Protein AF-A0A6L7M4Y2-F1 (afdb_monomer_lite)

Sequence (78 aa):
MLQRRSFLKKSALTLGAIPVANLLASSSAWAAGEVEITEDDPMAMALGYKHSVDDVDTAKYPKYADGQLCDNCVQYKA

Radius of gyration: 20.21 Å; chains: 1; bounding box: 25×41×51 Å

Structure (mmCIF, N/CA/C/O backbone):
data_AF-A0A6L7M4Y2-F1
#
_entry.id   AF-A0A6L7M4Y2-F1
#
loop_
_atom_site.group_PDB
_atom_site.id
_atom_site.type_symbol
_atom_site.label_atom_id
_atom_site.label_alt_id
_atom_site.label_comp_id
_atom_site.label_asym_id
_atom_site.label_entity_id
_atom_site.label_seq_id
_atom_site.pdbx_PDB_ins_code
_atom_site.Cartn_x
_atom_site.Cartn_y
_atom_site.Cartn_z
_atom_site.occupancy
_atom_site.B_iso_or_equiv
_atom_site.auth_seq_id
_atom_site.auth_comp_id
_atom_site.auth_asym_id
_atom_site.auth_atom_id
_atom_site.pdbx_PDB_model_num
ATOM 1 N N . MET A 1 1 ? -9.937 2.340 37.500 1.00 50.62 1 MET A N 1
ATOM 2 C CA . MET A 1 1 ? -10.159 3.238 36.334 1.00 50.62 1 MET A CA 1
ATOM 3 C C . MET A 1 1 ? -10.160 4.744 36.661 1.00 50.62 1 MET A C 1
ATOM 5 O O . MET A 1 1 ? -9.929 5.525 35.745 1.00 50.62 1 MET A O 1
ATOM 9 N N . LEU A 1 2 ? -10.346 5.184 37.918 1.00 58.03 2 LEU A N 1
ATOM 10 C CA . LEU A 1 2 ? -10.337 6.618 38.285 1.00 58.03 2 LEU A CA 1
ATOM 11 C C . LEU A 1 2 ? -8.952 7.300 38.200 1.00 58.03 2 LEU A C 1
ATOM 13 O O . LEU A 1 2 ? -8.869 8.492 37.914 1.00 58.03 2 LEU A O 1
ATOM 17 N N . GLN A 1 3 ? -7.860 6.545 38.356 1.00 60.66 3 GLN A N 1
ATOM 18 C CA . GLN A 1 3 ? -6.496 7.094 38.383 1.00 60.66 3 GLN A CA 1
ATOM 19 C C . GLN A 1 3 ? -5.999 7.574 37.005 1.00 60.66 3 GLN A C 1
ATOM 21 O O . GLN A 1 3 ? -5.394 8.636 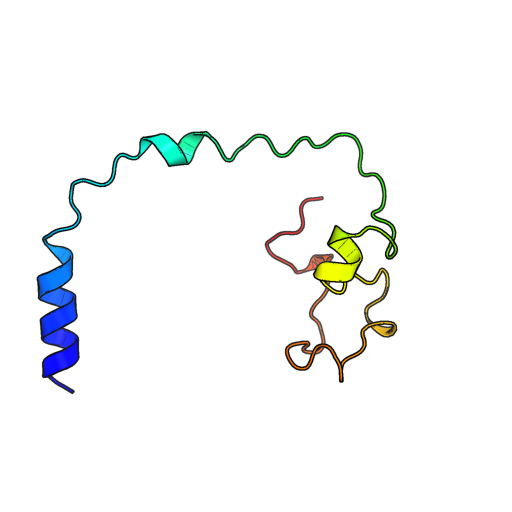36.903 1.00 60.66 3 GLN A O 1
ATOM 26 N N . ARG A 1 4 ? -6.335 6.859 35.920 1.00 66.44 4 ARG A N 1
ATOM 27 C CA . ARG A 1 4 ? -5.910 7.203 34.544 1.00 66.44 4 ARG A CA 1
ATOM 28 C C . ARG A 1 4 ? -6.557 8.493 34.028 1.00 66.44 4 ARG A C 1
ATOM 30 O O . ARG A 1 4 ? -5.906 9.289 33.364 1.00 66.44 4 ARG A O 1
ATOM 37 N N . ARG A 1 5 ? -7.830 8.725 34.371 1.00 66.94 5 ARG A N 1
ATOM 38 C CA . ARG A 1 5 ? -8.575 9.929 33.960 1.00 66.94 5 ARG A CA 1
ATOM 39 C C . ARG A 1 5 ? -8.129 11.186 34.718 1.00 66.94 5 ARG A C 1
ATOM 41 O O . ARG A 1 5 ? -8.181 12.273 34.157 1.00 66.94 5 ARG A O 1
ATOM 48 N N . SER A 1 6 ? -7.674 11.040 35.966 1.00 61.56 6 SER A N 1
ATOM 49 C CA . SER A 1 6 ? -7.121 12.147 36.765 1.00 61.56 6 SER A CA 1
ATOM 50 C C . SER A 1 6 ? -5.757 12.606 36.239 1.00 61.56 6 SER A C 1
ATOM 52 O O . SER A 1 6 ? -5.511 13.805 36.138 1.00 61.56 6 SER A O 1
ATOM 54 N N . PHE A 1 7 ? -4.906 11.664 35.815 1.00 61.00 7 PHE A N 1
ATOM 55 C CA . PHE A 1 7 ? -3.608 11.971 35.206 1.00 61.00 7 PHE A CA 1
ATOM 56 C C . PHE A 1 7 ? -3.741 12.771 33.903 1.00 61.00 7 PHE A C 1
ATOM 58 O O . PHE A 1 7 ? -3.104 13.812 33.777 1.00 61.00 7 PHE A O 1
ATOM 65 N N . LEU A 1 8 ? -4.634 12.357 32.994 1.00 66.81 8 LEU A N 1
ATOM 66 C CA . LEU A 1 8 ? -4.850 13.039 31.708 1.00 66.81 8 LEU A CA 1
ATOM 67 C C . LEU A 1 8 ? -5.340 14.490 31.862 1.00 66.81 8 LEU A C 1
ATOM 69 O O . LEU A 1 8 ? -4.956 15.361 31.085 1.00 66.81 8 LEU A O 1
ATOM 73 N N . LYS A 1 9 ? -6.156 14.770 32.888 1.00 60.69 9 LYS A N 1
ATOM 74 C CA . LYS A 1 9 ? -6.622 16.135 33.186 1.00 60.69 9 LYS A CA 1
ATOM 75 C C . LYS A 1 9 ? -5.512 17.029 33.742 1.00 60.69 9 LYS A C 1
ATOM 77 O O . LYS A 1 9 ? -5.521 18.226 33.484 1.00 60.69 9 LYS A O 1
ATOM 82 N N . LYS A 1 10 ? -4.562 16.463 34.493 1.00 58.62 10 LYS A N 1
ATOM 83 C CA . LYS A 1 10 ? -3.447 17.214 35.094 1.00 58.62 10 LYS A CA 1
ATOM 84 C C . LYS A 1 10 ? -2.317 17.493 34.098 1.00 58.62 10 LYS A C 1
ATOM 86 O O . LYS A 1 10 ? -1.669 18.525 34.212 1.00 58.62 10 LYS A O 1
ATOM 91 N N . SER A 1 11 ? -2.122 16.635 33.095 1.00 58.94 11 SER A N 1
ATOM 92 C CA . SER A 1 11 ? -1.124 16.827 32.028 1.00 58.94 11 SER A CA 1
ATOM 93 C C . SER A 1 11 ? -1.533 17.842 30.952 1.00 58.94 11 SER A C 1
ATOM 95 O O . SER A 1 11 ? -0.679 18.345 30.231 1.00 58.94 11 SER A O 1
ATOM 97 N N . ALA A 1 12 ? -2.823 18.173 30.839 1.00 58.97 12 ALA A N 1
ATOM 98 C CA . ALA A 1 12 ? -3.315 19.143 29.855 1.00 58.97 12 ALA A CA 1
ATOM 99 C C . ALA A 1 12 ? -2.929 20.603 30.174 1.00 58.97 12 ALA A C 1
ATOM 101 O O . ALA A 1 12 ? -3.041 21.470 29.316 1.00 58.97 12 ALA A O 1
ATOM 102 N N . LEU A 1 13 ? -2.460 20.881 31.394 1.00 58.00 13 LEU A N 1
ATOM 103 C CA . LEU A 1 13 ? -2.142 22.235 31.858 1.00 58.00 13 LEU A CA 1
ATOM 104 C C . LEU A 1 13 ? -0.671 22.642 31.657 1.00 58.00 13 LEU A C 1
ATOM 106 O O . LEU A 1 13 ? -0.331 23.786 31.933 1.00 58.00 13 LEU A O 1
ATOM 110 N N . THR A 1 14 ? 0.201 21.758 31.153 1.00 57.88 14 THR A N 1
ATOM 111 C CA . THR A 1 14 ? 1.653 22.029 31.050 1.00 57.88 14 THR A CA 1
ATOM 112 C C . THR A 1 14 ? 2.195 22.156 29.618 1.00 57.88 14 THR A C 1
ATOM 114 O O . THR A 1 14 ? 3.399 22.303 29.449 1.00 57.88 14 THR A O 1
ATOM 117 N N . LEU A 1 15 ? 1.351 22.121 28.577 1.00 55.88 15 LEU A N 1
ATOM 118 C CA . LEU A 1 15 ? 1.778 22.113 27.158 1.00 55.88 15 LEU A CA 1
ATOM 119 C C . LEU A 1 15 ? 1.596 23.455 26.415 1.00 55.88 15 LEU A C 1
ATOM 121 O O . LEU A 1 15 ? 1.607 23.494 25.189 1.00 55.88 15 LEU A O 1
ATOM 125 N N . GLY A 1 16 ? 1.464 24.574 27.129 1.00 56.22 16 GLY A N 1
ATOM 126 C CA . GLY A 1 16 ? 1.261 25.904 26.533 1.00 56.22 16 GLY A CA 1
ATOM 127 C C . GLY A 1 16 ? 2.481 26.551 25.853 1.00 56.22 16 GLY A C 1
ATOM 128 O O . GLY A 1 16 ? 2.436 27.748 25.596 1.00 56.22 16 GLY A O 1
ATOM 129 N N . ALA A 1 17 ? 3.569 25.822 25.583 1.00 58.91 17 ALA A N 1
ATOM 130 C CA . ALA A 1 17 ? 4.798 26.393 25.015 1.00 58.91 17 ALA A CA 1
ATOM 131 C C . ALA A 1 17 ? 5.478 25.479 23.976 1.00 58.91 17 ALA A C 1
ATOM 133 O O . ALA A 1 17 ? 6.685 25.256 24.035 1.00 58.91 17 ALA A O 1
ATOM 134 N N . ILE A 1 18 ? 4.721 24.935 23.017 1.00 62.66 18 ILE A N 1
ATOM 135 C CA . ILE A 1 18 ? 5.324 24.326 21.820 1.00 62.66 18 ILE A CA 1
ATOM 136 C C . ILE A 1 18 ? 5.486 25.430 20.758 1.00 62.66 18 ILE A C 1
ATOM 138 O O . ILE A 1 18 ? 4.477 26.001 20.340 1.00 62.66 18 ILE A O 1
ATOM 142 N N . PRO A 1 19 ? 6.711 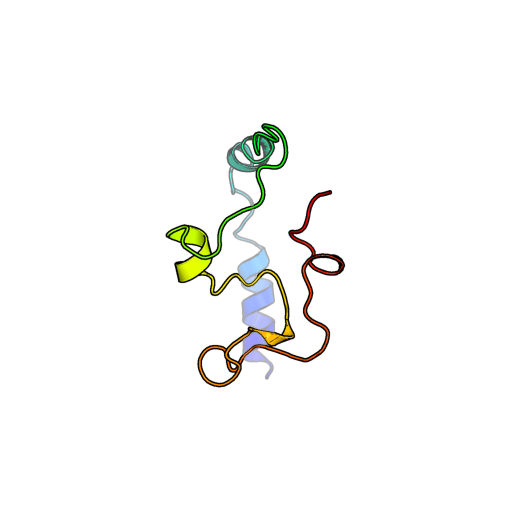25.762 20.303 1.00 56.59 19 PRO A N 1
ATOM 143 C CA . PRO A 1 19 ? 6.902 26.728 19.228 1.00 56.59 19 PRO A CA 1
ATOM 144 C C . PRO A 1 19 ? 6.321 26.167 17.922 1.00 56.59 19 PRO A C 1
ATOM 146 O O . PRO A 1 19 ? 6.791 25.167 17.384 1.00 56.59 19 PRO A O 1
ATOM 149 N N . VAL A 1 20 ? 5.303 26.849 17.394 1.00 59.59 20 VAL A N 1
ATOM 150 C CA . VAL A 1 20 ? 4.537 26.523 16.170 1.00 59.59 20 VAL A CA 1
ATOM 151 C C . VAL A 1 20 ? 5.387 26.622 14.882 1.00 59.59 20 VAL A C 1
ATOM 153 O O . VAL A 1 20 ? 4.907 26.379 13.780 1.00 59.59 20 VAL A O 1
ATOM 156 N N . ALA A 1 21 ? 6.680 26.940 14.996 1.00 58.97 21 ALA A N 1
ATOM 157 C CA . ALA A 1 21 ? 7.559 27.250 13.869 1.00 58.97 21 ALA A CA 1
ATOM 158 C C . ALA A 1 21 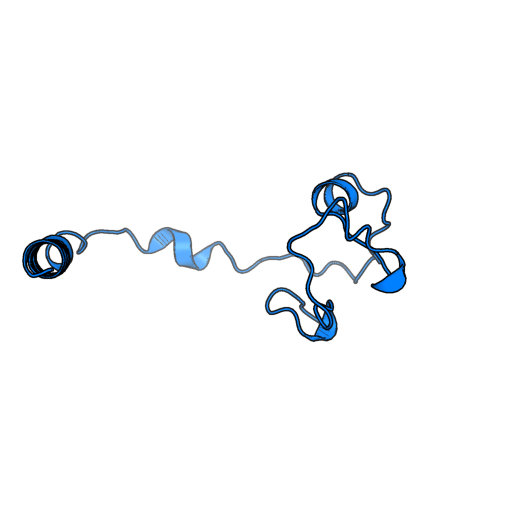? 7.764 26.084 12.878 1.00 58.97 21 ALA A C 1
ATOM 160 O O . ALA A 1 21 ? 7.984 26.329 11.696 1.00 58.97 21 ALA A O 1
ATOM 161 N N . ASN A 1 22 ? 7.632 24.826 13.313 1.00 55.22 22 ASN A N 1
ATOM 162 C CA . ASN A 1 22 ? 7.802 23.664 12.428 1.00 55.22 22 ASN A CA 1
ATOM 163 C C . ASN A 1 22 ? 6.556 23.323 11.588 1.00 55.22 22 ASN A C 1
ATOM 165 O O . ASN A 1 22 ? 6.630 22.458 10.718 1.00 55.22 22 ASN A O 1
ATOM 169 N N . LEU A 1 23 ? 5.416 23.990 11.807 1.00 55.81 23 LEU A N 1
ATOM 170 C CA . LEU A 1 23 ? 4.172 23.672 11.095 1.00 55.81 23 LEU A CA 1
ATOM 171 C C . LEU A 1 23 ? 4.156 24.194 9.644 1.00 55.81 23 LEU A C 1
ATOM 173 O O . LEU A 1 23 ? 3.396 23.695 8.821 1.00 55.81 23 LEU A O 1
ATOM 177 N N . LEU A 1 24 ? 5.012 25.165 9.307 1.00 57.16 24 LEU A N 1
ATOM 178 C CA . LEU A 1 24 ? 5.025 25.815 7.988 1.00 57.16 24 LEU A CA 1
ATOM 179 C C . LEU A 1 24 ? 6.042 25.220 7.000 1.00 57.16 24 LEU A C 1
ATOM 181 O O . LEU A 1 24 ? 5.986 25.532 5.817 1.00 57.16 24 LEU A O 1
ATOM 185 N N . ALA A 1 25 ? 6.949 24.347 7.447 1.00 57.12 25 ALA A N 1
ATOM 186 C CA . ALA A 1 25 ? 8.001 23.780 6.593 1.00 57.12 25 ALA A CA 1
ATOM 187 C C . ALA A 1 25 ? 7.582 22.500 5.835 1.00 57.12 25 ALA A C 1
ATOM 189 O O . ALA A 1 25 ? 8.382 21.931 5.101 1.00 57.12 25 ALA A O 1
ATOM 190 N N . SER A 1 26 ? 6.342 22.027 6.004 1.00 56.16 26 SER A N 1
ATOM 191 C CA . SER A 1 26 ? 5.904 20.711 5.498 1.00 56.16 26 SER A CA 1
ATOM 192 C C . SER A 1 26 ? 5.240 20.739 4.111 1.00 56.16 26 SER A C 1
ATOM 194 O O . SER A 1 26 ? 4.715 19.719 3.673 1.00 56.16 26 SER A O 1
ATOM 196 N N . SER A 1 27 ? 5.204 21.881 3.413 1.00 57.62 27 SER A N 1
ATOM 197 C CA . SER A 1 27 ? 4.345 22.052 2.227 1.00 57.62 27 SER A CA 1
ATOM 198 C C . SER A 1 27 ? 5.041 22.021 0.865 1.00 57.62 27 SER A C 1
ATOM 200 O O . SER A 1 27 ? 4.387 22.315 -0.131 1.00 57.62 27 SER A O 1
ATOM 202 N N . SER A 1 28 ? 6.318 21.647 0.762 1.00 52.81 28 SER A N 1
ATOM 203 C CA . SER A 1 28 ? 6.970 21.471 -0.544 1.00 52.81 28 SER A CA 1
ATOM 204 C C . SER A 1 28 ? 7.373 20.018 -0.782 1.00 52.81 28 SER A C 1
ATOM 206 O O . SER A 1 28 ? 8.556 19.701 -0.864 1.00 52.81 28 SER A O 1
ATOM 208 N N . ALA A 1 29 ? 6.385 19.129 -0.911 1.00 55.84 29 ALA A N 1
ATOM 209 C CA . ALA A 1 29 ? 6.596 17.906 -1.676 1.00 55.84 29 ALA A CA 1
ATOM 210 C C . ALA A 1 29 ? 6.688 18.331 -3.145 1.00 55.84 29 ALA A C 1
ATOM 212 O O . ALA A 1 29 ? 5.729 18.866 -3.701 1.00 55.84 29 ALA A O 1
ATOM 213 N N . TRP A 1 30 ? 7.876 18.216 -3.728 1.00 51.09 30 TRP A N 1
ATOM 214 C CA . TRP A 1 30 ? 8.114 18.565 -5.120 1.00 51.09 30 TRP A CA 1
ATOM 215 C C . TRP A 1 30 ? 7.352 17.572 -5.995 1.00 51.09 30 TRP A C 1
ATOM 217 O O . TRP A 1 30 ? 7.807 16.453 -6.201 1.00 51.09 30 TRP A O 1
ATOM 227 N N . ALA A 1 31 ? 6.195 17.987 -6.506 1.00 52.41 31 ALA A N 1
ATOM 228 C CA . ALA A 1 31 ? 5.537 17.340 -7.633 1.00 52.41 31 ALA A CA 1
ATOM 229 C C . ALA A 1 31 ? 6.340 17.652 -8.910 1.00 52.41 31 ALA A C 1
ATOM 231 O O . ALA A 1 31 ? 5.912 18.412 -9.777 1.00 52.41 31 ALA A O 1
ATOM 232 N N . ALA A 1 32 ? 7.571 17.141 -8.984 1.00 50.31 32 ALA A N 1
ATOM 233 C CA . ALA A 1 32 ? 8.210 16.906 -10.269 1.00 50.31 32 ALA A CA 1
ATOM 234 C C . ALA A 1 32 ? 7.430 15.749 -10.902 1.00 50.31 32 ALA A C 1
ATOM 236 O O . ALA A 1 32 ? 7.175 14.773 -10.203 1.00 50.31 32 ALA A O 1
ATOM 237 N N . GLY A 1 33 ? 6.983 15.930 -12.151 1.00 53.47 33 GLY A N 1
ATOM 238 C CA . GLY A 1 33 ? 5.995 15.089 -12.837 1.00 53.47 33 GLY A CA 1
ATOM 239 C C . GLY A 1 33 ? 6.066 13.615 -12.460 1.00 53.47 33 GLY A C 1
ATOM 240 O O . GLY A 1 33 ? 7.157 13.063 -12.391 1.00 53.47 33 GLY A O 1
ATOM 241 N N . GLU A 1 34 ? 4.898 13.042 -12.185 1.00 59.78 34 GLU A N 1
ATOM 242 C CA . GLU A 1 34 ? 4.669 11.724 -11.592 1.00 59.78 34 GLU A CA 1
ATOM 243 C C . GLU A 1 34 ? 5.433 10.632 -12.354 1.00 59.78 34 GLU A C 1
ATOM 245 O O . GLU A 1 34 ? 4.951 10.033 -13.313 1.00 59.78 34 GLU A O 1
ATOM 250 N N . VAL A 1 35 ? 6.695 10.433 -11.973 1.00 67.69 35 VAL A N 1
ATOM 251 C CA . VAL A 1 35 ? 7.478 9.285 -12.401 1.00 67.69 35 VAL A CA 1
ATOM 252 C C . VAL A 1 35 ? 6.904 8.126 -11.615 1.00 67.69 35 VAL A C 1
ATOM 254 O O . VAL A 1 35 ? 6.954 8.124 -10.384 1.00 67.69 35 VAL A O 1
ATOM 257 N N . GLU A 1 36 ? 6.321 7.174 -12.334 1.00 78.88 36 GLU A N 1
ATOM 258 C CA . GLU A 1 36 ? 5.866 5.925 -11.748 1.00 78.88 36 GLU A CA 1
ATOM 259 C C . GLU A 1 36 ? 7.015 5.301 -10.943 1.00 78.88 36 GLU A C 1
ATOM 261 O O . GLU A 1 36 ? 8.126 5.113 -11.448 1.00 78.88 36 GLU A O 1
ATOM 266 N N . ILE A 1 37 ? 6.765 5.052 -9.657 1.00 85.50 37 ILE A N 1
ATOM 267 C CA . ILE A 1 37 ? 7.757 4.474 -8.754 1.00 85.50 37 ILE A CA 1
ATOM 268 C C . ILE A 1 37 ? 7.945 3.017 -9.158 1.00 85.50 37 ILE A C 1
ATOM 270 O O . ILE A 1 37 ? 6.988 2.255 -9.171 1.00 85.50 37 ILE A O 1
ATOM 274 N N . THR A 1 38 ? 9.175 2.612 -9.448 1.00 91.75 38 THR A N 1
ATOM 275 C CA . THR A 1 38 ? 9.485 1.209 -9.733 1.00 91.75 38 THR A CA 1
ATOM 276 C C . THR A 1 38 ? 9.543 0.403 -8.438 1.00 91.75 38 THR A C 1
ATOM 278 O O . THR A 1 38 ? 10.104 0.880 -7.452 1.00 91.75 38 THR A O 1
ATOM 281 N N . GLU A 1 39 ? 9.066 -0.843 -8.436 1.00 92.12 39 GLU A N 1
ATOM 282 C CA . GLU A 1 39 ? 9.116 -1.708 -7.240 1.00 92.12 39 GLU A CA 1
ATOM 283 C C . GLU A 1 39 ? 10.540 -1.997 -6.735 1.00 92.12 39 GLU A C 1
ATOM 285 O O . GLU A 1 39 ? 10.729 -2.251 -5.546 1.00 92.12 39 GLU A O 1
ATOM 290 N N . ASP A 1 40 ? 11.536 -1.920 -7.622 1.00 93.19 40 ASP A N 1
ATOM 291 C CA . ASP A 1 40 ? 12.959 -2.090 -7.300 1.00 93.19 40 ASP A CA 1
ATOM 292 C C . ASP A 1 40 ? 13.583 -0.858 -6.622 1.00 93.19 40 ASP A C 1
ATOM 294 O O . ASP A 1 40 ? 14.752 -0.887 -6.224 1.00 93.19 40 ASP A O 1
ATOM 298 N N . ASP A 1 41 ? 12.836 0.242 -6.490 1.00 92.75 41 ASP A N 1
ATOM 299 C CA . ASP A 1 41 ? 13.323 1.411 -5.771 1.00 92.75 41 ASP A CA 1
ATOM 300 C C . ASP A 1 41 ? 13.558 1.047 -4.288 1.00 92.75 41 ASP A C 1
ATOM 302 O O . ASP A 1 41 ? 12.696 0.431 -3.651 1.00 92.75 41 ASP A O 1
ATOM 306 N N . PRO A 1 42 ? 14.698 1.429 -3.682 1.00 92.75 42 PRO A N 1
ATOM 307 C CA . PRO A 1 42 ? 14.999 1.082 -2.295 1.00 92.75 42 PRO A CA 1
ATOM 308 C C . PRO A 1 42 ? 13.910 1.496 -1.291 1.00 92.75 42 PRO A C 1
ATOM 310 O O . PRO A 1 42 ? 13.681 0.788 -0.306 1.00 92.75 42 PRO A O 1
ATOM 313 N N . MET A 1 43 ? 13.223 2.619 -1.527 1.00 89.94 43 MET A N 1
ATOM 314 C CA . MET A 1 43 ? 12.104 3.069 -0.696 1.00 89.94 43 MET A CA 1
ATOM 315 C C . MET A 1 43 ? 10.839 2.249 -0.960 1.00 89.94 43 MET A C 1
ATOM 317 O O . MET A 1 43 ? 10.144 1.896 -0.005 1.00 89.94 43 MET A O 1
ATOM 321 N N . ALA A 1 44 ? 10.563 1.899 -2.219 1.00 92.38 44 ALA A N 1
ATOM 322 C CA . ALA A 1 44 ? 9.455 1.017 -2.589 1.00 92.38 44 ALA A CA 1
ATOM 323 C C . ALA A 1 44 ? 9.587 -0.350 -1.898 1.00 92.38 44 ALA A C 1
ATOM 325 O O . ALA A 1 44 ? 8.667 -0.798 -1.206 1.00 92.38 44 ALA A O 1
ATOM 326 N N . MET A 1 45 ? 10.771 -0.961 -1.968 1.00 93.38 45 MET A N 1
ATOM 327 C CA . MET A 1 45 ? 11.070 -2.237 -1.313 1.00 93.38 45 MET A CA 1
ATOM 328 C C . MET A 1 45 ? 10.937 -2.163 0.214 1.00 93.38 45 MET A C 1
ATOM 330 O O . MET A 1 45 ? 10.403 -3.086 0.838 1.00 93.38 45 MET A O 1
ATOM 334 N N . ALA A 1 46 ? 11.414 -1.072 0.825 1.00 93.12 46 ALA A N 1
ATOM 335 C CA . ALA A 1 46 ? 11.335 -0.864 2.270 1.00 93.12 46 ALA A CA 1
ATOM 336 C C . ALA A 1 46 ? 9.883 -0.772 2.767 1.00 93.12 46 ALA A C 1
ATOM 338 O O . ALA A 1 46 ? 9.577 -1.233 3.869 1.00 93.12 46 ALA A O 1
ATOM 339 N N . LEU A 1 47 ? 8.993 -0.205 1.950 1.00 91.75 47 LEU A N 1
ATOM 340 C CA . LEU A 1 47 ? 7.571 -0.055 2.259 1.00 91.75 47 LEU A CA 1
ATOM 341 C C . LEU A 1 47 ? 6.720 -1.251 1.810 1.00 91.75 47 LEU A C 1
ATOM 343 O O . LEU A 1 47 ? 5.588 -1.381 2.267 1.00 91.75 47 LEU A O 1
ATOM 347 N N . GLY A 1 48 ? 7.255 -2.137 0.965 1.00 92.88 48 GLY A N 1
ATOM 348 C CA . GLY A 1 48 ? 6.475 -3.209 0.344 1.00 92.88 48 GLY A CA 1
ATOM 349 C C . GLY A 1 48 ? 5.523 -2.708 -0.738 1.00 92.88 48 GLY A C 1
ATOM 350 O O . GLY A 1 48 ? 4.442 -3.268 -0.891 1.00 92.88 48 GLY A O 1
ATOM 351 N N . TYR A 1 49 ? 5.901 -1.642 -1.445 1.00 93.12 49 TYR A N 1
ATOM 352 C CA . TYR A 1 49 ? 5.133 -1.106 -2.563 1.00 93.12 49 TYR A CA 1
ATOM 353 C C . TYR A 1 49 ? 5.000 -2.147 -3.677 1.00 93.12 49 TYR A C 1
ATOM 355 O O . TYR A 1 49 ? 5.975 -2.810 -4.040 1.00 93.12 49 TYR A O 1
ATOM 363 N N . LYS A 1 50 ? 3.781 -2.261 -4.201 1.00 94.31 50 LYS A N 1
ATOM 364 C CA . LYS A 1 50 ? 3.409 -3.098 -5.335 1.00 94.31 50 LYS A CA 1
ATOM 365 C C . LYS A 1 50 ? 2.469 -2.325 -6.245 1.00 94.31 50 LYS A C 1
ATOM 367 O O . LYS A 1 50 ? 1.604 -1.606 -5.741 1.00 94.31 50 LYS A O 1
ATOM 372 N N . HIS A 1 51 ? 2.626 -2.480 -7.558 1.00 93.00 51 HIS A N 1
ATOM 373 C CA . HIS A 1 51 ? 1.734 -1.839 -8.531 1.00 93.00 51 HIS A CA 1
ATOM 374 C C . HIS A 1 51 ? 0.320 -2.427 -8.476 1.00 93.00 51 HIS A C 1
ATOM 376 O O . HIS A 1 51 ? -0.659 -1.690 -8.584 1.00 93.00 51 HIS A O 1
ATOM 382 N N . SER A 1 52 ? 0.213 -3.744 -8.281 1.00 92.00 52 SER A N 1
ATOM 383 C CA . SER A 1 52 ? -1.055 -4.430 -8.048 1.00 92.00 52 SER A CA 1
ATOM 384 C C . SER A 1 52 ? -1.137 -4.953 -6.623 1.00 92.00 52 SER A C 1
ATOM 386 O O . SER A 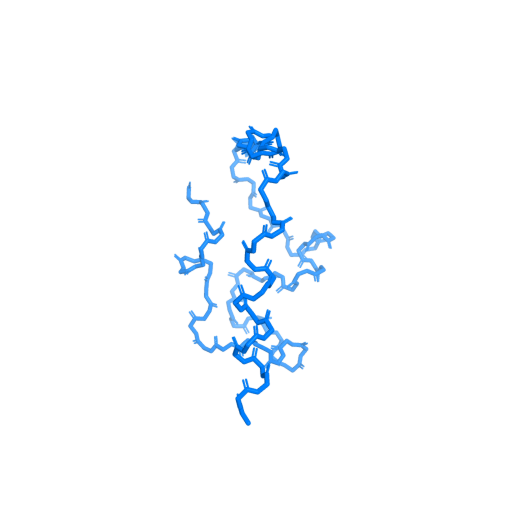1 52 ? -0.169 -5.451 -6.049 1.00 92.00 52 SER A O 1
ATOM 388 N N . VAL A 1 53 ? -2.342 -4.897 -6.068 1.00 92.19 53 VAL A N 1
ATOM 389 C CA . VAL A 1 53 ? -2.640 -5.483 -4.763 1.00 92.19 53 VAL A CA 1
ATOM 390 C C . VAL A 1 53 ? -2.521 -7.012 -4.769 1.00 92.19 53 VAL A C 1
ATOM 392 O O . VAL A 1 53 ? -2.226 -7.607 -3.737 1.00 92.19 53 VAL A O 1
ATOM 395 N N . ASP A 1 54 ? -2.681 -7.637 -5.938 1.00 93.56 54 ASP A N 1
ATOM 396 C CA . ASP A 1 54 ? -2.563 -9.088 -6.113 1.00 93.56 54 ASP A CA 1
ATOM 397 C C . ASP A 1 54 ? -1.123 -9.588 -5.897 1.00 93.56 54 ASP A C 1
ATOM 399 O O . ASP A 1 54 ? -0.914 -10.751 -5.552 1.00 93.56 54 ASP A O 1
ATOM 403 N N . ASP A 1 55 ? -0.133 -8.701 -6.049 1.00 94.19 55 ASP A N 1
ATOM 404 C CA . ASP A 1 55 ? 1.292 -9.003 -5.876 1.00 94.19 55 ASP A CA 1
ATOM 405 C C . ASP A 1 55 ? 1.783 -8.767 -4.433 1.00 94.19 55 ASP A C 1
ATOM 407 O O . ASP A 1 55 ? 2.974 -8.921 -4.129 1.00 94.19 55 ASP A O 1
ATOM 411 N N . VAL A 1 56 ? 0.882 -8.375 -3.524 1.00 93.56 56 VAL A N 1
ATOM 412 C CA . VAL A 1 56 ? 1.201 -8.155 -2.111 1.00 93.56 56 VAL A CA 1
ATOM 413 C C . VAL A 1 56 ? 1.393 -9.495 -1.404 1.00 93.56 56 VAL A C 1
ATOM 415 O O . VAL A 1 56 ? 0.480 -10.307 -1.270 1.00 93.56 56 VAL A O 1
ATOM 418 N N . ASP A 1 57 ? 2.591 -9.699 -0.855 1.00 94.50 57 ASP A N 1
ATOM 419 C CA . ASP A 1 57 ? 2.881 -10.832 0.022 1.00 94.50 57 ASP A CA 1
ATOM 420 C C . ASP A 1 57 ? 2.219 -10.626 1.395 1.00 94.50 57 ASP A C 1
ATOM 422 O O .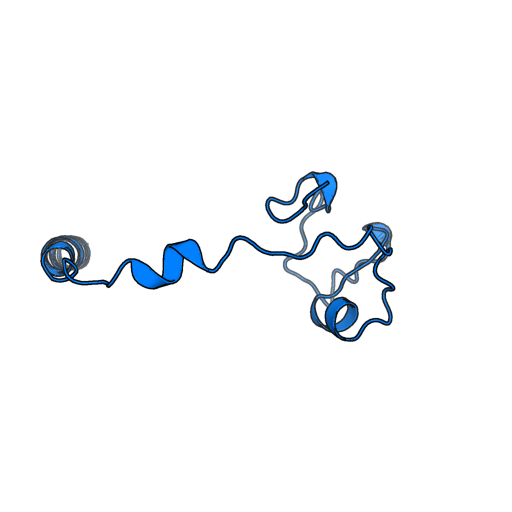 ASP A 1 57 ? 2.783 -10.034 2.320 1.00 94.50 57 ASP A O 1
ATOM 426 N N . THR A 1 58 ? 0.996 -11.126 1.538 1.00 93.62 58 THR A N 1
ATOM 427 C CA . THR A 1 58 ? 0.207 -11.010 2.774 1.00 93.62 58 THR A CA 1
ATOM 428 C C . THR A 1 58 ? 0.822 -11.756 3.961 1.00 93.62 58 THR A C 1
ATOM 430 O O . THR A 1 58 ? 0.560 -11.394 5.110 1.00 93.62 58 THR A O 1
ATOM 433 N N . ALA A 1 59 ? 1.691 -12.745 3.722 1.00 94.38 59 ALA A N 1
ATOM 434 C CA . ALA A 1 59 ? 2.425 -13.419 4.789 1.00 94.38 59 ALA A CA 1
ATOM 435 C C . ALA A 1 59 ? 3.542 -12.521 5.343 1.00 94.38 59 ALA A C 1
ATOM 437 O O . ALA A 1 59 ? 3.747 -12.460 6.560 1.00 94.38 59 ALA A O 1
ATOM 438 N N . LYS A 1 60 ? 4.234 -11.782 4.468 1.00 94.81 60 LYS A N 1
ATOM 439 C CA . LYS A 1 60 ? 5.243 -10.783 4.852 1.00 94.81 60 LYS A CA 1
ATOM 440 C C . LYS A 1 60 ? 4.615 -9.516 5.443 1.00 94.81 60 LYS A C 1
ATOM 442 O O . LYS A 1 60 ? 5.202 -8.910 6.344 1.00 94.81 60 LYS A O 1
ATOM 447 N N . TYR A 1 61 ? 3.424 -9.138 4.981 1.00 93.94 61 TYR A N 1
ATOM 448 C CA . TYR A 1 61 ? 2.695 -7.942 5.410 1.00 93.94 61 TYR A CA 1
ATOM 449 C C . TYR A 1 61 ? 1.353 -8.300 6.077 1.00 93.94 61 TYR A C 1
ATOM 451 O O . TYR A 1 61 ? 0.295 -7.938 5.569 1.00 93.94 61 TYR A O 1
ATOM 459 N N . PRO A 1 62 ? 1.353 -8.915 7.278 1.00 94.75 62 PRO A N 1
ATOM 460 C CA . PRO A 1 62 ? 0.135 -9.408 7.940 1.00 94.75 62 PRO A CA 1
ATOM 461 C C . PRO A 1 62 ? -0.821 -8.301 8.422 1.00 94.75 62 PRO A C 1
ATOM 463 O O . PRO A 1 62 ? -1.864 -8.583 9.004 1.00 94.75 62 PRO A O 1
ATOM 466 N N . LYS A 1 63 ? -0.440 -7.029 8.248 1.00 93.31 63 LYS A N 1
ATOM 467 C CA . LYS A 1 63 ? -1.293 -5.860 8.511 1.00 93.31 63 LYS A CA 1
ATOM 468 C C . LYS A 1 63 ? -2.134 -5.456 7.302 1.00 93.31 63 LYS A C 1
ATOM 470 O O . LYS A 1 63 ? -3.005 -4.599 7.460 1.00 93.31 63 LYS A O 1
ATOM 475 N N . TYR A 1 64 ? -1.834 -6.014 6.131 1.00 93.56 64 TYR A N 1
ATOM 476 C CA . TYR A 1 64 ? -2.649 -5.821 4.949 1.00 93.56 64 TYR A CA 1
ATOM 477 C C . TYR A 1 64 ? -4.070 -6.312 5.233 1.00 93.56 64 TYR A C 1
ATOM 479 O O . TYR A 1 64 ? -4.269 -7.363 5.846 1.00 93.56 64 TYR A O 1
ATOM 487 N N . ALA A 1 65 ? -5.047 -5.524 4.808 1.00 93.00 65 ALA A N 1
ATOM 488 C CA . ALA A 1 65 ? -6.449 -5.892 4.828 1.00 93.00 65 ALA A CA 1
ATOM 489 C C . ALA A 1 65 ? -7.049 -5.607 3.455 1.00 93.00 65 ALA A C 1
ATOM 491 O O . ALA A 1 65 ? -6.700 -4.606 2.823 1.00 93.00 65 ALA A O 1
ATOM 492 N N . ASP A 1 66 ? -7.972 -6.466 3.033 1.00 91.75 66 ASP A N 1
ATOM 493 C CA . ASP A 1 66 ? -8.633 -6.342 1.739 1.00 91.75 66 ASP A CA 1
ATOM 494 C C . ASP A 1 66 ? -9.231 -4.943 1.555 1.00 91.75 66 ASP A C 1
ATOM 496 O O . ASP A 1 66 ? -9.875 -4.383 2.449 1.00 91.75 66 ASP A O 1
ATOM 500 N N . GLY A 1 67 ? -8.998 -4.374 0.374 1.00 90.06 67 GLY A N 1
ATOM 501 C CA . GLY A 1 67 ? -9.439 -3.027 0.027 1.00 90.06 67 GLY A CA 1
ATOM 502 C C . GLY A 1 67 ? -8.467 -1.913 0.415 1.00 90.06 67 GLY A C 1
ATOM 503 O O . GLY A 1 67 ? -8.777 -0.761 0.147 1.00 90.06 67 GLY A O 1
ATOM 504 N N . GLN A 1 68 ? -7.297 -2.196 0.993 1.00 93.44 68 GLN A N 1
ATOM 505 C CA . GLN A 1 68 ? -6.227 -1.197 1.114 1.00 93.44 68 GLN A CA 1
ATOM 506 C C . GLN A 1 68 ? -5.564 -0.974 -0.253 1.00 93.44 68 GLN A C 1
ATOM 508 O O . GLN A 1 68 ? -4.817 -1.826 -0.729 1.00 93.44 68 GLN A O 1
ATOM 513 N N . LEU A 1 69 ? -5.850 0.168 -0.881 1.00 93.81 69 LEU A N 1
ATOM 514 C CA . LEU A 1 69 ? -5.362 0.545 -2.210 1.00 93.81 69 LEU A CA 1
ATOM 515 C C . LEU A 1 69 ? -4.820 1.980 -2.173 1.00 93.81 69 LEU A C 1
ATOM 517 O O . LEU A 1 69 ? -5.139 2.758 -1.273 1.00 93.81 69 LEU A O 1
ATOM 521 N N . CYS A 1 70 ? -3.986 2.353 -3.146 1.00 91.06 70 CYS A N 1
ATOM 522 C CA . CYS A 1 70 ? -3.448 3.714 -3.212 1.00 91.06 70 CYS A CA 1
ATOM 523 C C . CYS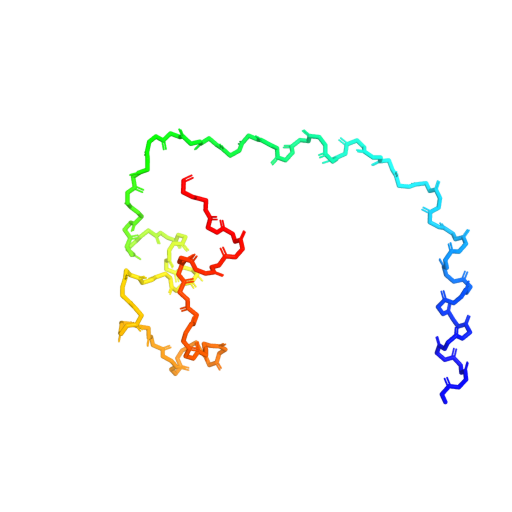 A 1 70 ? -4.562 4.758 -3.376 1.00 91.06 70 CYS A C 1
ATOM 525 O O . CYS A 1 70 ? -4.536 5.776 -2.693 1.00 91.06 70 CYS A O 1
ATOM 527 N N . ASP A 1 71 ? -5.572 4.480 -4.203 1.00 90.44 71 ASP A N 1
ATOM 528 C CA . ASP A 1 71 ? -6.674 5.400 -4.520 1.00 90.44 71 ASP A CA 1
ATOM 529 C C . ASP A 1 71 ? -7.522 5.821 -3.304 1.00 90.44 71 ASP A C 1
ATOM 531 O O . ASP A 1 71 ? -8.098 6.909 -3.289 1.00 90.44 71 ASP A O 1
ATOM 535 N N . ASN A 1 72 ? -7.564 4.988 -2.263 1.00 92.56 72 ASN A N 1
ATOM 536 C CA . ASN A 1 72 ? -8.285 5.242 -1.020 1.00 92.56 72 ASN A CA 1
ATOM 537 C C . ASN A 1 72 ? -7.374 5.591 0.167 1.00 92.56 72 ASN A C 1
ATOM 539 O O . ASN A 1 72 ? -7.853 5.778 1.291 1.00 92.56 72 ASN A O 1
ATOM 543 N N . CYS A 1 73 ? -6.068 5.723 -0.068 1.00 91.00 73 CYS A N 1
ATOM 544 C CA . CYS A 1 73 ? -5.104 6.073 0.961 1.00 91.00 73 CYS A CA 1
ATOM 545 C C . CYS A 1 73 ? -5.054 7.591 1.194 1.00 91.00 73 CYS A C 1
ATOM 547 O O . CYS A 1 73 ? -4.885 8.376 0.269 1.00 91.00 73 CYS A O 1
ATOM 549 N N . VAL A 1 74 ? -5.078 8.022 2.462 1.00 91.50 74 VAL A N 1
ATOM 550 C CA . VAL A 1 74 ? -4.978 9.449 2.854 1.00 91.50 74 VAL A CA 1
ATOM 551 C C . VAL A 1 74 ? -3.684 10.134 2.389 1.00 91.50 74 VAL A C 1
ATOM 553 O O . VAL A 1 74 ? -3.603 11.359 2.341 1.00 91.50 74 VAL A O 1
ATOM 556 N N . GLN A 1 75 ? -2.647 9.347 2.105 1.00 86.62 75 GLN A N 1
ATOM 557 C CA . GLN A 1 75 ? -1.337 9.839 1.679 1.00 86.62 75 GLN A CA 1
ATOM 558 C C . GLN A 1 75 ? -1.236 9.977 0.162 1.00 86.62 75 GLN A C 1
ATOM 560 O O . GLN A 1 75 ? -0.319 10.646 -0.313 1.00 86.62 75 GLN A O 1
ATOM 565 N N . TYR A 1 76 ? -2.155 9.357 -0.582 1.00 86.62 76 TYR A N 1
ATOM 566 C CA . TYR A 1 76 ? -2.174 9.470 -2.025 1.00 86.62 76 TYR A CA 1
ATOM 567 C C . TYR A 1 76 ? -2.551 10.895 -2.421 1.00 86.62 76 TYR A C 1
ATOM 569 O O . TYR A 1 76 ? -3.502 11.489 -1.904 1.00 86.62 76 TYR A O 1
ATOM 577 N N . LYS A 1 77 ? -1.748 11.459 -3.314 1.00 78.38 77 LYS A N 1
ATOM 578 C CA . LYS A 1 77 ? -1.987 12.750 -3.940 1.00 78.38 77 LYS A CA 1
ATOM 579 C C . LYS A 1 77 ? -1.972 12.501 -5.436 1.00 78.38 77 LYS A C 1
ATOM 581 O O . LYS A 1 77 ? -0.941 12.074 -5.941 1.00 78.38 77 LYS A O 1
ATOM 586 N N . ALA A 1 78 ? -3.123 12.719 -6.063 1.00 62.75 78 ALA A N 1
ATOM 587 C CA . ALA A 1 78 ? -3.242 12.816 -7.512 1.00 62.75 78 ALA A CA 1
ATOM 588 C C . ALA A 1 78 ? -2.652 14.138 -8.029 1.00 62.75 78 ALA A C 1
ATOM 590 O O . ALA A 1 78 ? -2.438 15.060 -7.199 1.00 62.75 78 ALA A O 1
#

Foldseek 3Di:
DVVVVVVVVVVVPPPPDDPCVVVPPPPDPPCPDDDPDDCPPPVNVVVQNDPDPVPRPCVVVVVDDPPPDLVPDPPRDD

pLDDT: mean 76.26, std 17.08, range [50.31, 94.81]

Secondary structure (DSSP, 8-state):
-HHHHHHHHHHTTS-TT--GGGGSTT------S--PPPTTSHHHHHHT--SSGGG--TTT-TT--TT--GGG-TT---